Protein AF-G5DYT0-F1 (afdb_monomer)

Radius of gyration: 13.74 Å; Cα contacts (8 Å, |Δi|>4): 50; chains: 1; bounding box: 29×23×33 Å

InterPro domains:
  IPR016137 RGS domain [PF00615] (5-74)
  IPR016137 RGS domain [PR01301] (2-23)
  IPR016137 RGS domain [PR01301] (24-42)
  IPR016137 RGS domain [PR01301] (53-74)
  IPR016137 RGS domain [PS50132] (5-74)
  IPR016137 RGS domain [SM00315] (5-74)
  IPR024066 RGS, subdomain 1/3 [G3DSA:1.10.196.10] (1-30)
  IPR036305 RGS domain superfamily [SSF48097] (1-74)
  IPR044926 RGS, subdomain 2 [G3DSA:1.10.167.10] (31-74)

Solvent-accessible surface area (backbone atoms only — not comparable to full-atom values): 4324 Å² total; per-residue (Å²): 107,50,93,79,32,68,69,59,20,67,73,31,73,68,42,41,53,56,50,40,58,52,27,52,77,69,77,49,37,45,56,59,52,48,52,51,52,52,59,56,51,72,72,57,84,52,67,70,59,46,54,53,52,51,51,50,48,37,54,46,28,64,32,94,83,27,98,39,47,51,94,69,88,130

Secondary structure (DSSP, 8-state):
-GGG-HHHHHHSHHHHHHHHHHHHHTT-THHHHHHHHHHHHHT---HHHHHHHHHHHIIIIISTT-TT------

Foldseek 3Di:
DCVVDVVVLLVDPVSLVVVLVVCVVVVQNLVSVLVVLVVVLVPDDDPVVNVVSVVVSCQAAPDPPHPSHDDDDD

pLDDT: mean 95.15, std 4.02, range [68.38, 98.06]

Structure (mmCIF, N/CA/C/O backbone):
data_AF-G5DYT0-F1
#
_entry.id   AF-G5DYT0-F1
#
loop_
_atom_site.group_PDB
_atom_site.id
_atom_site.type_symbol
_atom_site.label_atom_id
_atom_site.label_alt_id
_atom_site.label_comp_id
_atom_site.label_asym_id
_atom_site.label_entity_id
_atom_site.label_seq_id
_atom_site.pdbx_PDB_ins_code
_atom_site.Cartn_x
_atom_site.Cartn_y
_atom_site.Cartn_z
_atom_site.occupancy
_atom_site.B_iso_or_equiv
_atom_site.auth_seq_id
_atom_site.auth_comp_id
_atom_site.auth_asym_id
_atom_site.auth_atom_id
_atom_site.pdbx_PDB_model_num
ATOM 1 N N . SER A 1 1 ? 4.648 12.066 -17.900 1.00 81.56 1 SER A N 1
ATOM 2 C CA . SER A 1 1 ? 4.522 10.596 -17.998 1.00 81.56 1 SER A CA 1
ATOM 3 C C . SER A 1 1 ? 4.747 9.975 -16.620 1.00 81.56 1 SER A C 1
ATOM 5 O O . SER A 1 1 ? 5.186 10.688 -15.721 1.00 81.56 1 SER A O 1
ATOM 7 N N . TRP A 1 2 ? 4.451 8.687 -16.418 1.00 91.25 2 TRP A N 1
ATOM 8 C CA . TRP A 1 2 ? 4.763 7.998 -15.152 1.00 91.25 2 TRP A CA 1
ATOM 9 C C . TRP A 1 2 ? 6.272 7.981 -14.870 1.00 91.25 2 TRP A C 1
ATOM 11 O O . TRP A 1 2 ? 6.694 8.357 -13.786 1.00 91.25 2 TRP A O 1
ATOM 21 N N . ALA A 1 3 ? 7.086 7.707 -15.893 1.00 91.81 3 ALA A N 1
ATOM 22 C CA . ALA A 1 3 ? 8.549 7.698 -15.790 1.00 91.81 3 ALA A CA 1
ATOM 23 C C . ALA A 1 3 ? 9.172 9.040 -15.350 1.00 91.81 3 ALA A C 1
ATOM 25 O O . ALA A 1 3 ? 10.291 9.065 -14.861 1.00 91.81 3 ALA A O 1
ATOM 26 N N . SER A 1 4 ? 8.463 10.164 -15.517 1.00 93.00 4 SER A N 1
ATOM 27 C CA . SER A 1 4 ? 8.976 11.488 -15.129 1.00 93.00 4 SER A CA 1
ATOM 28 C C . SER A 1 4 ? 8.738 11.855 -13.660 1.00 93.00 4 SER A C 1
ATOM 30 O O . SER A 1 4 ? 9.263 12.864 -13.205 1.00 93.00 4 SER A O 1
ATOM 32 N N . SER A 1 5 ? 7.869 11.133 -12.941 1.00 95.88 5 SER A N 1
ATOM 33 C CA . SER A 1 5 ? 7.536 11.453 -11.548 1.00 95.88 5 SER A CA 1
ATOM 34 C C . SER A 1 5 ? 6.785 10.305 -10.884 1.00 95.88 5 SER A C 1
ATOM 36 O O . SER A 1 5 ? 5.707 9.912 -11.343 1.00 95.88 5 SER A O 1
ATOM 38 N N . PHE A 1 6 ? 7.311 9.849 -9.749 1.00 94.19 6 PHE A N 1
ATOM 39 C CA . PHE A 1 6 ? 6.666 8.833 -8.925 1.00 94.19 6 PHE A CA 1
ATOM 40 C C . PHE A 1 6 ? 5.279 9.276 -8.441 1.00 94.19 6 PHE A C 1
ATOM 42 O O . PHE A 1 6 ? 4.323 8.513 -8.527 1.00 94.19 6 PHE A O 1
ATOM 49 N N . GLU A 1 7 ? 5.105 10.544 -8.059 1.00 94.62 7 GLU A N 1
ATOM 50 C CA . GLU A 1 7 ? 3.782 11.064 -7.688 1.00 94.62 7 GLU A CA 1
ATOM 51 C C . GLU A 1 7 ? 2.756 10.939 -8.820 1.00 94.62 7 GLU A C 1
ATOM 53 O O . GLU A 1 7 ? 1.587 10.635 -8.578 1.00 94.62 7 GLU A O 1
ATOM 58 N N . LYS A 1 8 ? 3.170 11.179 -10.073 1.00 94.75 8 LYS A N 1
ATOM 59 C CA . LYS A 1 8 ? 2.278 11.041 -11.236 1.00 94.75 8 LYS A CA 1
ATOM 60 C C . LYS A 1 8 ? 1.892 9.584 -11.478 1.00 94.75 8 LYS A C 1
ATOM 62 O O . LYS A 1 8 ? 0.773 9.335 -11.925 1.00 94.75 8 LYS A O 1
ATOM 67 N N . LEU A 1 9 ? 2.792 8.643 -11.192 1.00 96.25 9 LEU A N 1
ATOM 68 C CA . LEU A 1 9 ? 2.490 7.213 -11.190 1.00 96.25 9 LEU A CA 1
ATOM 69 C C . LEU A 1 9 ? 1.480 6.884 -10.080 1.00 96.25 9 LEU A C 1
ATOM 71 O O . LEU A 1 9 ? 0.435 6.307 -10.368 1.00 96.25 9 LEU A O 1
ATOM 75 N N . MET A 1 10 ? 1.733 7.332 -8.848 1.00 95.94 10 MET A N 1
ATOM 76 C CA . MET A 1 10 ? 0.906 7.012 -7.677 1.00 95.94 10 MET A CA 1
ATOM 77 C C . MET A 1 10 ? -0.492 7.638 -7.723 1.00 95.94 10 MET A C 1
ATOM 79 O O . MET A 1 10 ? -1.446 7.053 -7.212 1.00 95.94 10 MET A O 1
ATOM 83 N N . LYS A 1 11 ? -0.673 8.782 -8.393 1.00 93.25 11 LYS A N 1
ATOM 84 C CA . LYS A 1 11 ? -1.998 9.392 -8.619 1.00 93.25 11 LYS A CA 1
ATOM 85 C C . LYS A 1 11 ? -2.852 8.621 -9.636 1.00 93.25 11 LYS A C 1
ATOM 87 O O . LYS A 1 11 ? -4.075 8.740 -9.614 1.00 93.25 11 LYS A O 1
ATOM 92 N N . ASN A 1 12 ? -2.247 7.806 -10.503 1.00 94.75 12 ASN A N 1
ATOM 93 C CA . ASN A 1 12 ? -2.949 7.077 -11.557 1.00 94.75 12 ASN A CA 1
ATOM 94 C C . ASN A 1 12 ? -3.287 5.628 -11.128 1.00 94.75 12 ASN A C 1
ATOM 96 O O . ASN A 1 12 ? -2.369 4.875 -10.808 1.00 94.75 12 ASN A O 1
ATOM 100 N N . PRO A 1 13 ? -4.561 5.183 -11.173 1.00 94.88 13 PRO A N 1
ATOM 101 C CA . PRO A 1 13 ? -4.932 3.811 -10.807 1.00 94.88 13 PRO A CA 1
ATOM 102 C C . PRO A 1 13 ? -4.220 2.715 -11.614 1.00 94.88 13 PRO A C 1
ATOM 104 O O . PRO A 1 13 ? -3.778 1.726 -11.038 1.00 94.88 13 PRO A O 1
ATOM 107 N N . ALA A 1 14 ? -4.057 2.897 -12.928 1.00 95.94 14 ALA A N 1
ATOM 108 C CA . ALA A 1 14 ? -3.333 1.940 -13.766 1.00 95.94 14 ALA A CA 1
ATOM 109 C C . ALA A 1 14 ? -1.833 1.929 -13.434 1.00 95.94 14 ALA A C 1
ATOM 111 O O . ALA A 1 14 ? -1.230 0.862 -13.375 1.00 95.94 14 ALA A O 1
ATOM 112 N N . GLY A 1 15 ? -1.258 3.101 -13.141 1.00 95.94 15 GLY A N 1
ATOM 113 C CA . GLY A 1 15 ? 0.124 3.227 -12.673 1.00 95.94 15 GLY A CA 1
ATOM 114 C C . GLY A 1 15 ? 0.367 2.457 -11.374 1.00 95.94 15 GLY A C 1
ATOM 115 O O . GLY A 1 15 ? 1.332 1.703 -11.285 1.00 95.94 15 GLY A O 1
ATOM 116 N N . ARG A 1 16 ? -0.550 2.569 -10.402 1.00 97.19 16 ARG A N 1
ATOM 117 C CA . ARG A 1 16 ? -0.492 1.796 -9.151 1.00 97.19 16 ARG A CA 1
ATOM 118 C C . ARG A 1 16 ? -0.593 0.292 -9.383 1.00 97.19 16 ARG A C 1
ATOM 120 O O . ARG A 1 16 ? 0.155 -0.449 -8.763 1.00 97.19 16 ARG A O 1
ATOM 127 N N . ASN A 1 17 ? -1.467 -0.161 -10.281 1.00 96.75 17 ASN A N 1
ATOM 128 C CA . ASN A 1 17 ? -1.602 -1.591 -10.578 1.00 96.75 17 ASN A CA 1
ATOM 129 C C . ASN A 1 17 ? -0.329 -2.167 -11.210 1.00 96.75 17 ASN A C 1
ATOM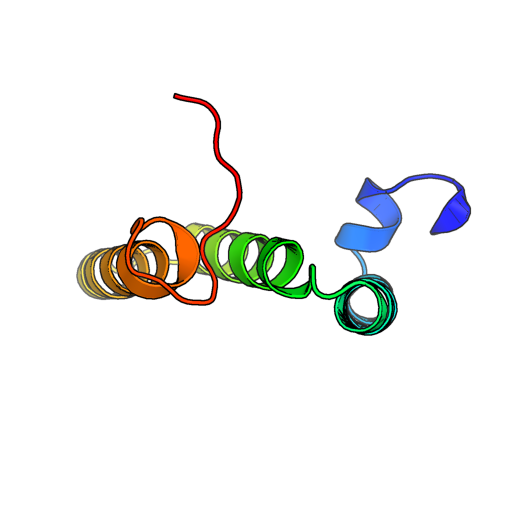 131 O O . ASN A 1 17 ? 0.149 -3.205 -10.770 1.00 96.75 17 ASN A O 1
ATOM 135 N N . VAL A 1 18 ? 0.255 -1.474 -12.193 1.00 96.94 18 VAL A N 1
ATOM 136 C CA . VAL A 1 18 ? 1.523 -1.902 -12.808 1.00 96.94 18 VAL A CA 1
ATOM 137 C C . VAL A 1 18 ? 2.654 -1.906 -11.780 1.00 96.94 18 VAL A C 1
ATOM 139 O O . VAL A 1 18 ? 3.441 -2.847 -11.733 1.00 96.94 18 VAL A O 1
ATOM 142 N N . PHE A 1 19 ? 2.721 -0.883 -10.926 1.00 97.00 19 PHE A N 1
ATOM 143 C CA . PHE A 1 19 ? 3.736 -0.806 -9.880 1.00 97.00 19 PHE A CA 1
ATOM 144 C C . PHE A 1 19 ? 3.559 -1.884 -8.807 1.00 97.00 19 PHE A C 1
ATOM 146 O O . PHE A 1 19 ? 4.542 -2.457 -8.358 1.00 97.00 19 PHE A O 1
ATOM 153 N N . ARG A 1 20 ? 2.318 -2.233 -8.453 1.00 97.12 20 ARG A N 1
ATOM 154 C CA . ARG A 1 20 ? 2.033 -3.359 -7.561 1.00 97.12 20 ARG A CA 1
ATOM 155 C C . ARG A 1 20 ? 2.542 -4.680 -8.132 1.00 97.12 20 ARG A C 1
ATOM 157 O O . ARG A 1 20 ? 3.199 -5.419 -7.411 1.00 97.12 20 ARG A O 1
ATOM 164 N N . GLU A 1 21 ? 2.264 -4.970 -9.404 1.00 97.50 21 GLU A N 1
ATOM 165 C CA . GLU A 1 21 ? 2.770 -6.198 -10.033 1.00 97.50 21 GLU A CA 1
ATOM 166 C C . GLU A 1 21 ? 4.301 -6.220 -10.060 1.00 97.50 21 GLU A C 1
ATOM 168 O O . GLU A 1 21 ? 4.893 -7.259 -9.794 1.00 97.50 21 GLU A O 1
ATOM 173 N N . PHE A 1 22 ? 4.947 -5.073 -10.296 1.00 97.06 22 PHE A N 1
ATOM 174 C CA . PHE A 1 22 ? 6.400 -4.949 -10.175 1.00 97.06 22 PHE A CA 1
ATOM 175 C C . PHE A 1 22 ? 6.893 -5.284 -8.754 1.00 97.06 22 PHE A C 1
ATOM 177 O O . PHE A 1 22 ? 7.727 -6.173 -8.602 1.00 97.06 22 PHE A O 1
ATOM 184 N N . LEU A 1 23 ? 6.327 -4.667 -7.712 1.00 97.44 23 LEU A N 1
ATOM 185 C CA . LEU A 1 23 ? 6.714 -4.927 -6.317 1.00 97.44 23 LEU A CA 1
ATOM 186 C C . LEU A 1 23 ? 6.492 -6.389 -5.905 1.00 97.44 23 LEU A C 1
ATOM 188 O O . LEU A 1 23 ? 7.275 -6.955 -5.147 1.00 97.44 23 LEU A O 1
ATOM 192 N N . ARG A 1 24 ? 5.464 -7.043 -6.453 1.00 96.56 24 ARG A N 1
ATOM 193 C CA . ARG A 1 24 ? 5.220 -8.470 -6.228 1.00 96.56 24 ARG A CA 1
ATOM 194 C C . ARG A 1 24 ? 6.346 -9.351 -6.777 1.00 96.56 24 ARG A C 1
ATOM 196 O O . ARG A 1 24 ? 6.626 -10.393 -6.191 1.00 96.56 24 ARG A O 1
ATOM 203 N N . THR A 1 25 ? 7.014 -8.946 -7.862 1.00 97.38 25 THR A N 1
ATOM 204 C CA . THR A 1 25 ? 8.195 -9.671 -8.374 1.00 97.38 25 THR A CA 1
ATOM 205 C C . THR A 1 25 ? 9.421 -9.541 -7.468 1.00 97.38 25 THR A C 1
ATOM 207 O O . THR A 1 25 ? 10.287 -10.412 -7.497 1.00 97.38 25 THR A O 1
ATOM 210 N N . GLU A 1 26 ? 9.463 -8.500 -6.635 1.00 97.31 26 GLU A N 1
ATOM 211 C CA . GLU A 1 26 ? 10.546 -8.219 -5.686 1.00 97.31 26 GLU A CA 1
ATOM 212 C C . GLU A 1 26 ? 10.165 -8.549 -4.233 1.00 97.31 26 GLU A C 1
ATOM 214 O O . GLU A 1 26 ? 10.915 -8.220 -3.320 1.00 97.31 26 GLU A O 1
ATOM 219 N N . TYR A 1 27 ? 9.023 -9.216 -4.014 1.00 94.25 27 TYR A N 1
ATOM 220 C CA . TYR A 1 27 ? 8.496 -9.557 -2.684 1.00 94.25 27 TYR A CA 1
ATOM 221 C C . TYR A 1 27 ? 8.358 -8.343 -1.749 1.00 94.25 27 TYR A C 1
ATOM 223 O O . TYR A 1 27 ? 8.616 -8.458 -0.557 1.00 94.25 27 TYR A O 1
ATOM 231 N N . SER A 1 28 ? 7.969 -7.190 -2.302 1.00 97.25 28 SER A N 1
ATOM 232 C CA . SER A 1 28 ? 7.848 -5.914 -1.584 1.00 97.25 28 SER A CA 1
ATOM 233 C C . SER A 1 28 ? 6.477 -5.240 -1.773 1.00 97.25 28 SER A C 1
ATOM 235 O O . SER A 1 28 ? 6.319 -4.018 -1.630 1.00 97.25 28 SER A O 1
ATOM 237 N N . GLU A 1 29 ? 5.458 -6.022 -2.159 1.00 97.19 29 GLU A N 1
ATOM 238 C CA . GLU A 1 29 ? 4.109 -5.519 -2.454 1.00 97.19 29 GLU A CA 1
ATOM 239 C C . GLU A 1 29 ? 3.375 -4.979 -1.219 1.00 97.19 29 GLU A C 1
ATOM 241 O O . GLU A 1 29 ? 2.472 -4.149 -1.353 1.00 97.19 29 GLU A O 1
ATOM 246 N N . GLU A 1 30 ? 3.779 -5.382 -0.017 1.00 97.19 30 GLU A N 1
ATOM 247 C CA . GLU A 1 30 ? 3.247 -4.875 1.245 1.00 97.19 30 GLU A CA 1
ATOM 248 C C . GLU A 1 30 ? 3.371 -3.350 1.357 1.00 97.19 30 GLU A C 1
ATOM 250 O O . GLU A 1 30 ? 2.450 -2.703 1.853 1.00 97.19 30 GLU A O 1
ATOM 255 N N . ASN A 1 31 ? 4.412 -2.747 0.772 1.00 97.06 31 ASN A N 1
ATOM 256 C CA . ASN A 1 31 ? 4.621 -1.297 0.802 1.00 97.06 31 ASN A CA 1
ATOM 257 C C . ASN A 1 31 ? 3.504 -0.517 0.092 1.00 97.06 31 ASN A C 1
ATOM 259 O O . ASN A 1 31 ? 2.983 0.472 0.619 1.00 97.06 31 ASN A O 1
ATOM 263 N N . ILE A 1 32 ? 3.097 -0.953 -1.108 1.00 97.31 32 ILE A N 1
ATOM 264 C CA . ILE A 1 32 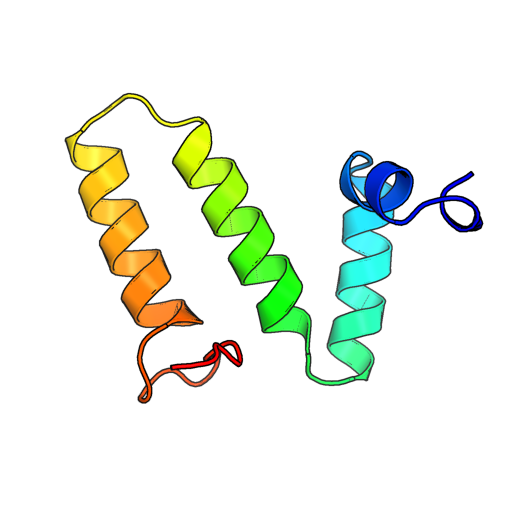? 2.012 -0.278 -1.835 1.00 97.31 32 ILE A CA 1
ATOM 265 C C . ILE A 1 32 ? 0.645 -0.607 -1.233 1.00 97.31 32 ILE A C 1
ATOM 267 O O . ILE A 1 32 ? -0.243 0.247 -1.241 1.00 97.31 32 ILE A O 1
ATOM 271 N N . LEU A 1 33 ? 0.466 -1.813 -0.687 1.00 97.25 33 LEU A N 1
ATOM 272 C CA . LEU A 1 33 ? -0.771 -2.204 -0.011 1.00 97.25 33 LEU A CA 1
ATOM 273 C C . LEU A 1 33 ? -0.994 -1.382 1.263 1.00 97.25 33 LEU A C 1
ATOM 275 O O . LEU A 1 33 ? -2.087 -0.846 1.453 1.00 97.25 33 LEU A O 1
ATOM 279 N N . PHE A 1 34 ? 0.051 -1.195 2.070 1.00 98.00 34 PHE A N 1
ATOM 280 C CA . PHE A 1 34 ? 0.036 -0.316 3.235 1.00 98.00 34 PHE A CA 1
ATOM 281 C C . PHE A 1 34 ? -0.280 1.134 2.851 1.00 98.00 34 PHE A C 1
ATOM 283 O O . PHE A 1 34 ? -1.162 1.761 3.445 1.00 98.00 34 PHE A O 1
ATOM 290 N N . TRP A 1 35 ? 0.382 1.659 1.813 1.00 97.12 35 TRP A N 1
ATOM 291 C CA . TRP A 1 35 ? 0.118 3.012 1.322 1.00 97.12 35 TRP A CA 1
ATOM 292 C C . TRP A 1 35 ? -1.344 3.186 0.886 1.00 97.12 35 TRP A C 1
ATOM 294 O O . TRP A 1 35 ? -1.991 4.160 1.269 1.00 97.12 35 TRP A O 1
ATOM 304 N N . LEU A 1 36 ? -1.896 2.224 0.137 1.00 96.62 36 LEU A N 1
ATOM 305 C CA . LEU A 1 36 ? -3.298 2.240 -0.291 1.00 96.62 36 LEU A CA 1
ATOM 306 C C . LEU A 1 36 ? -4.261 2.198 0.899 1.00 96.62 36 LEU A C 1
ATOM 308 O O . LEU A 1 36 ? -5.234 2.950 0.915 1.00 96.62 36 LEU A O 1
ATOM 312 N N . ALA A 1 37 ? -3.983 1.361 1.899 1.00 97.12 37 ALA A N 1
ATOM 313 C CA . ALA A 1 37 ? -4.799 1.282 3.105 1.00 97.12 37 ALA A CA 1
ATOM 314 C C . ALA A 1 37 ? -4.800 2.617 3.872 1.00 97.12 37 ALA A C 1
ATOM 316 O O . ALA A 1 37 ? -5.858 3.089 4.291 1.00 97.12 37 ALA A O 1
ATOM 317 N N . CYS A 1 38 ? -3.645 3.283 3.967 1.00 97.19 38 CYS A N 1
ATOM 318 C CA . CYS A 1 38 ? -3.538 4.625 4.538 1.00 97.19 38 CYS A CA 1
ATOM 319 C C . CYS A 1 38 ? -4.330 5.673 3.739 1.00 97.19 38 CYS A C 1
ATOM 321 O O . CYS A 1 38 ? -4.999 6.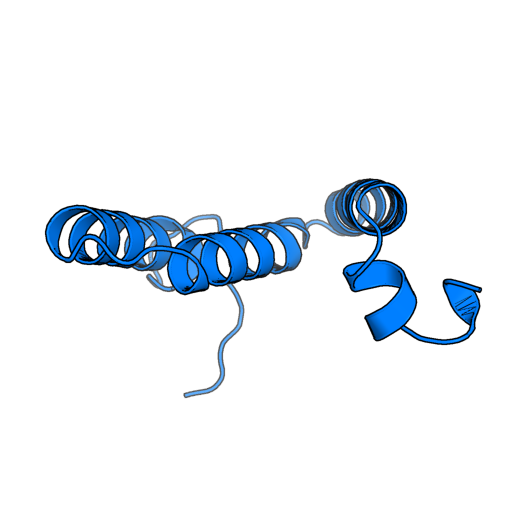520 4.329 1.00 97.19 38 CYS A O 1
ATOM 323 N N . GLU A 1 39 ? -4.278 5.637 2.405 1.00 95.75 39 GLU A N 1
ATOM 324 C CA . GLU A 1 39 ? -5.045 6.562 1.560 1.00 95.75 39 GLU A CA 1
ATOM 325 C C . GLU A 1 39 ? -6.561 6.366 1.697 1.00 95.75 39 GLU A C 1
ATOM 327 O O . GLU A 1 39 ? -7.309 7.341 1.643 1.00 95.75 39 GLU A O 1
ATOM 332 N N . GLU A 1 40 ? -7.025 5.133 1.906 1.00 94.88 40 GLU A N 1
ATOM 333 C CA . GLU A 1 40 ? -8.437 4.849 2.183 1.00 94.88 40 GLU A CA 1
ATOM 334 C C . GLU A 1 40 ? -8.851 5.266 3.599 1.00 94.88 40 GLU A C 1
ATOM 336 O O . GLU A 1 40 ? -9.950 5.792 3.781 1.00 94.88 40 GLU A O 1
ATOM 341 N N . LEU A 1 41 ? -7.975 5.100 4.597 1.00 96.62 41 LEU A N 1
ATOM 342 C CA . LEU A 1 41 ? -8.214 5.582 5.960 1.00 96.62 41 LEU A CA 1
ATOM 343 C C . LEU A 1 41 ? -8.395 7.108 5.991 1.00 96.62 41 LEU A C 1
ATOM 345 O O . LEU A 1 41 ? -9.324 7.602 6.623 1.00 96.62 41 LEU A O 1
ATOM 349 N N . LYS A 1 42 ? -7.556 7.859 5.262 1.00 95.12 42 LYS A N 1
ATOM 350 C CA . LYS A 1 42 ? -7.608 9.336 5.201 1.00 95.12 42 LYS A CA 1
ATOM 351 C C . LYS A 1 42 ? -8.915 9.895 4.630 1.00 95.12 42 LYS A C 1
ATOM 353 O O . LYS A 1 42 ? -9.236 11.052 4.888 1.00 95.12 42 LYS A O 1
ATOM 358 N N . LYS A 1 43 ? -9.636 9.114 3.821 1.00 94.38 43 LYS A N 1
ATOM 359 C CA . LYS A 1 43 ? -10.922 9.513 3.221 1.00 94.38 43 LYS A CA 1
ATOM 360 C C . LYS A 1 43 ? -12.110 9.250 4.141 1.00 94.38 43 LYS A C 1
ATOM 362 O O . LYS A 1 43 ? -13.217 9.677 3.826 1.00 94.38 43 LYS A O 1
ATOM 367 N N . ASP A 1 44 ? -11.908 8.505 5.223 1.00 92.25 44 ASP A N 1
ATOM 368 C CA . ASP A 1 44 ? -12.979 8.165 6.144 1.00 92.25 44 ASP A CA 1
ATOM 369 C C . ASP A 1 44 ? -13.254 9.316 7.123 1.00 92.25 44 ASP A C 1
ATOM 371 O O . ASP A 1 44 ? -12.364 10.065 7.527 1.00 92.25 44 ASP A O 1
ATOM 375 N N . HIS A 1 45 ? -14.517 9.452 7.509 1.00 92.75 45 HIS A N 1
ATOM 376 C CA . HIS A 1 45 ? -14.996 10.462 8.452 1.00 92.75 45 HIS A CA 1
ATOM 377 C C . HIS A 1 45 ? -15.786 9.837 9.609 1.00 92.75 45 HIS A C 1
ATOM 379 O O . HIS A 1 45 ? -16.088 10.513 10.594 1.00 92.75 45 H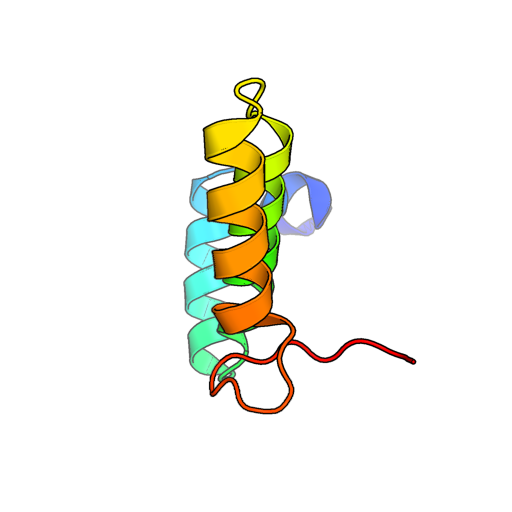IS A O 1
ATOM 385 N N . ALA A 1 46 ? -16.125 8.548 9.518 1.00 94.62 46 ALA A N 1
ATOM 386 C CA . ALA A 1 46 ? -16.869 7.845 10.546 1.00 94.62 46 ALA A CA 1
ATOM 387 C C . ALA A 1 46 ? -15.898 7.289 11.591 1.00 94.62 46 ALA A C 1
ATOM 389 O O . ALA A 1 46 ? -15.161 6.344 11.323 1.00 94.62 46 ALA A O 1
ATOM 390 N N . LYS A 1 47 ? -15.939 7.839 12.811 1.00 90.31 47 LYS A N 1
ATOM 391 C CA . LYS A 1 47 ? -15.016 7.474 13.902 1.00 90.31 47 LYS A CA 1
ATOM 392 C C . LYS A 1 47 ? -14.899 5.960 14.130 1.00 90.31 47 LYS A C 1
ATOM 394 O O . LYS A 1 47 ? -13.794 5.451 14.216 1.00 90.31 47 LYS A O 1
ATOM 399 N N . HIS A 1 48 ? -16.021 5.238 14.149 1.00 93.12 48 HIS A N 1
ATOM 400 C CA . HIS A 1 48 ? -16.010 3.780 14.317 1.00 93.12 48 HIS A CA 1
ATOM 401 C C . HIS A 1 48 ? -15.256 3.059 13.186 1.00 93.12 48 HIS A C 1
ATOM 403 O O . HIS A 1 48 ? -14.481 2.144 13.437 1.00 93.12 48 HIS A O 1
ATOM 409 N N . SER A 1 49 ? -15.469 3.486 11.940 1.00 93.88 49 SER A N 1
ATOM 410 C CA . SER A 1 49 ? -14.803 2.912 10.765 1.00 93.88 49 SER A CA 1
ATOM 411 C C . SER A 1 49 ? -13.304 3.237 10.750 1.00 93.88 49 SER A C 1
ATOM 413 O O . SER A 1 49 ? -12.486 2.383 10.419 1.00 93.88 49 SER A O 1
ATOM 415 N N . ILE A 1 50 ? -12.929 4.449 11.174 1.00 96.19 50 ILE A N 1
ATOM 416 C CA . ILE A 1 50 ? -11.529 4.856 11.362 1.00 96.19 50 ILE A CA 1
ATOM 417 C C . ILE A 1 50 ? -10.839 3.972 12.404 1.00 96.19 50 ILE A C 1
ATOM 419 O O . ILE A 1 50 ? -9.751 3.467 12.130 1.00 96.19 50 ILE A O 1
ATOM 423 N N . ASP A 1 51 ? -11.456 3.766 13.571 1.00 96.31 51 ASP A N 1
ATOM 424 C CA . ASP A 1 51 ? -10.875 2.959 14.652 1.00 96.31 51 ASP A CA 1
ATOM 425 C C . ASP A 1 51 ? -10.654 1.505 14.192 1.00 96.31 51 ASP A C 1
ATOM 427 O O . ASP A 1 51 ? -9.571 0.943 14.375 1.00 96.31 51 ASP A O 1
ATOM 431 N N . GLU A 1 52 ?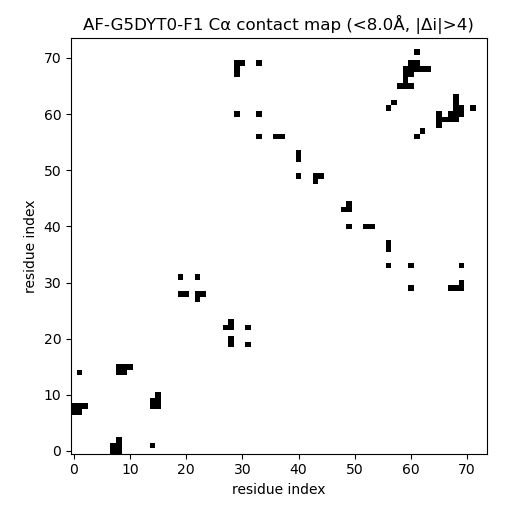 -11.644 0.916 13.514 1.00 96.38 52 GLU A N 1
ATOM 432 C CA . GLU A 1 52 ? -11.560 -0.442 12.970 1.00 96.38 52 GLU A CA 1
ATOM 433 C C . GLU A 1 52 ? -10.462 -0.575 11.904 1.00 96.38 52 GLU A C 1
ATOM 435 O O . GLU A 1 52 ? -9.595 -1.446 12.014 1.0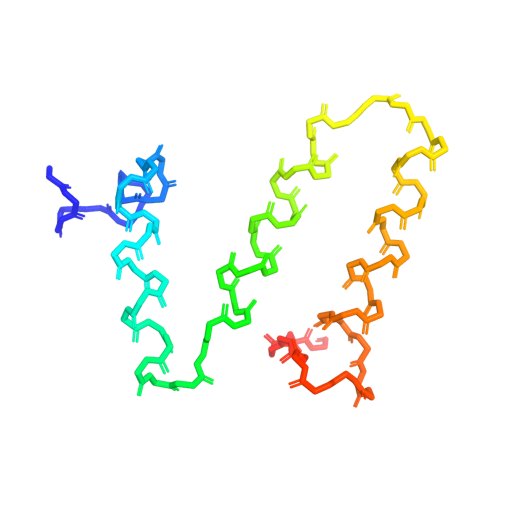0 96.38 52 GLU A O 1
ATOM 440 N N . LYS A 1 53 ? -10.438 0.323 10.911 1.00 96.62 53 LYS A N 1
ATOM 441 C CA . LYS A 1 53 ? -9.416 0.330 9.851 1.00 96.62 53 LYS A CA 1
ATOM 442 C C . LYS A 1 53 ? -8.016 0.574 10.400 1.00 96.62 53 LYS A C 1
ATOM 444 O O . LYS A 1 53 ? -7.070 -0.045 9.926 1.00 96.62 53 LYS A O 1
ATOM 449 N N . THR A 1 54 ? -7.871 1.445 11.397 1.00 97.12 54 THR A N 1
ATOM 450 C CA . THR A 1 54 ? -6.576 1.715 12.039 1.00 97.12 54 THR A CA 1
ATOM 451 C C . THR A 1 54 ? -6.044 0.460 12.719 1.00 97.12 54 THR A C 1
ATOM 453 O O . THR A 1 54 ? -4.879 0.112 12.527 1.00 97.12 54 THR A O 1
ATOM 456 N N . ARG A 1 55 ? -6.901 -0.265 13.453 1.00 97.56 55 ARG A N 1
ATOM 457 C CA . ARG A 1 55 ? -6.524 -1.543 14.070 1.00 97.56 55 ARG A CA 1
ATOM 458 C C . ARG A 1 55 ? -6.102 -2.568 13.017 1.00 97.56 55 ARG A C 1
ATOM 460 O O . ARG A 1 55 ? -5.062 -3.195 13.180 1.00 97.56 55 ARG A O 1
ATOM 467 N N . MET A 1 56 ? -6.861 -2.695 11.926 1.00 97.56 56 MET A N 1
ATOM 468 C CA . MET A 1 56 ? -6.517 -3.605 10.827 1.00 97.56 56 MET A CA 1
ATOM 469 C C . MET A 1 56 ? -5.181 -3.242 10.170 1.00 97.56 56 MET A C 1
ATOM 471 O O . MET A 1 56 ? -4.350 -4.115 9.961 1.00 97.56 56 MET A O 1
ATOM 475 N N . ILE A 1 57 ? -4.942 -1.958 9.882 1.00 98.06 57 ILE A N 1
ATOM 476 C CA . ILE A 1 57 ? -3.681 -1.491 9.288 1.00 98.06 57 ILE A CA 1
ATOM 477 C C . ILE A 1 57 ? -2.500 -1.787 10.214 1.00 98.06 57 ILE A C 1
ATOM 479 O O . ILE A 1 57 ? -1.442 -2.200 9.742 1.00 98.06 57 ILE A O 1
ATOM 483 N N 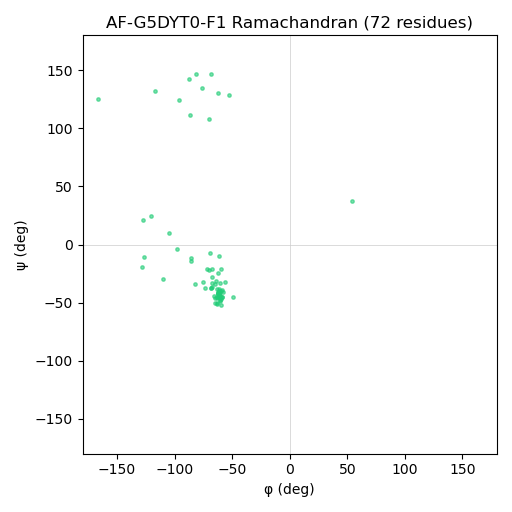. TYR A 1 58 ? -2.676 -1.595 11.523 1.00 97.75 58 TYR A N 1
ATOM 48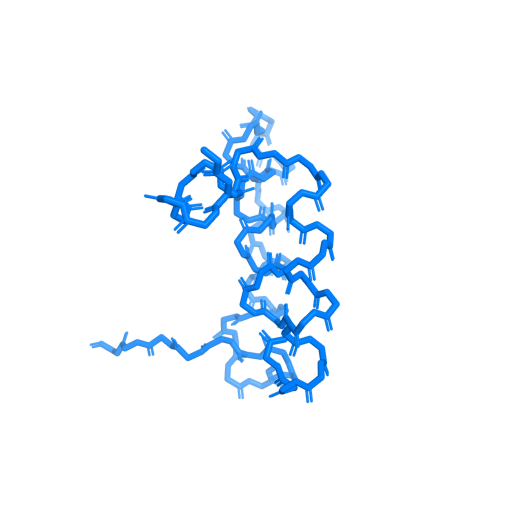4 C CA . TYR A 1 58 ? -1.643 -1.917 12.498 1.00 97.75 58 TYR A CA 1
ATOM 485 C C . TYR A 1 58 ? -1.322 -3.416 12.505 1.00 97.75 58 TYR A C 1
ATOM 487 O O . TYR A 1 58 ? -0.159 -3.792 12.380 1.00 97.75 58 TYR A O 1
ATOM 495 N N . GLU A 1 59 ? -2.346 -4.264 12.614 1.00 97.88 59 GLU A N 1
ATOM 496 C CA . GLU A 1 59 ? -2.188 -5.722 12.645 1.00 97.88 59 GLU A CA 1
ATOM 497 C C . GLU A 1 59 ? -1.565 -6.267 11.357 1.00 97.88 59 GLU A C 1
ATOM 499 O O . GLU A 1 59 ? -0.702 -7.138 11.434 1.00 97.88 59 GLU A O 1
ATOM 504 N N . ASP A 1 60 ? -1.952 -5.727 10.200 1.00 97.38 60 ASP A N 1
ATOM 505 C CA . ASP A 1 60 ? -1.486 -6.206 8.902 1.00 97.38 60 ASP A CA 1
ATOM 506 C C . ASP A 1 60 ? -0.113 -5.656 8.501 1.00 97.38 60 ASP A C 1
ATOM 508 O O .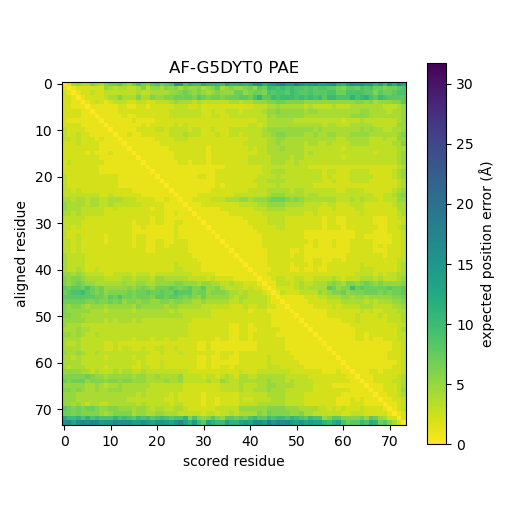 ASP A 1 60 ? 0.621 -6.376 7.838 1.00 97.38 60 ASP A O 1
ATOM 512 N N . TYR A 1 61 ? 0.262 -4.422 8.851 1.00 97.81 61 TYR A N 1
ATOM 513 C CA . TYR A 1 61 ? 1.455 -3.788 8.260 1.00 97.81 61 TYR A CA 1
ATOM 514 C C . TYR A 1 61 ? 2.455 -3.213 9.269 1.00 97.81 61 TYR A C 1
ATOM 516 O O . TYR A 1 61 ? 3.598 -2.988 8.896 1.00 97.81 61 TYR A O 1
ATOM 524 N N . VAL A 1 62 ? 2.068 -2.960 10.524 1.00 96.81 62 VAL A N 1
ATOM 525 C CA . VAL A 1 62 ? 2.944 -2.289 11.514 1.00 96.81 62 VAL A CA 1
ATOM 526 C C . VAL A 1 62 ? 3.405 -3.235 12.622 1.00 96.81 62 VAL A C 1
ATOM 528 O O . VAL A 1 62 ? 4.471 -3.054 13.198 1.00 96.81 62 VAL A O 1
ATOM 531 N N . SER A 1 63 ? 2.595 -4.235 12.961 1.00 96.50 63 SER A N 1
ATOM 532 C CA . SER A 1 63 ? 2.947 -5.234 13.964 1.00 96.50 63 SER A CA 1
ATOM 533 C C . SER A 1 63 ? 4.177 -6.037 13.532 1.00 96.50 63 SER A C 1
ATOM 535 O O . SER A 1 63 ? 4.163 -6.641 12.463 1.00 96.50 63 SER A O 1
ATOM 537 N N . ILE A 1 64 ? 5.163 -6.162 14.425 1.00 94.56 64 ILE A N 1
ATOM 538 C CA . ILE A 1 64 ? 6.373 -6.996 14.245 1.00 94.56 64 ILE A CA 1
ATOM 539 C C . ILE A 1 64 ? 6.082 -8.498 14.084 1.00 94.56 64 ILE A C 1
ATOM 541 O O . ILE A 1 64 ? 6.972 -9.310 13.850 1.00 94.56 64 ILE A O 1
ATOM 545 N N . LEU A 1 65 ? 4.833 -8.901 14.325 1.00 95.56 65 LEU A N 1
ATOM 546 C CA . LEU A 1 65 ? 4.368 -10.275 14.151 1.00 95.56 65 LEU A CA 1
ATOM 547 C C . LEU A 1 65 ? 3.665 -10.474 12.803 1.00 95.56 65 LEU A C 1
ATOM 549 O O . LEU A 1 65 ? 3.243 -11.592 12.499 1.00 95.56 65 LEU A O 1
ATOM 553 N N . SER A 1 66 ? 3.485 -9.409 12.019 1.00 95.94 66 SER A N 1
ATOM 554 C CA . SER A 1 66 ? 2.798 -9.495 10.740 1.00 95.94 66 SER A CA 1
ATOM 555 C C . SER A 1 66 ? 3.699 -10.112 9.669 1.00 95.94 66 SER A C 1
ATOM 557 O O . SER A 1 66 ? 4.830 -9.669 9.485 1.00 95.94 66 SER A O 1
ATOM 559 N N . PRO A 1 67 ? 3.192 -11.056 8.856 1.00 93.62 67 PRO A N 1
ATOM 560 C CA . PRO A 1 67 ? 3.906 -11.525 7.670 1.00 93.62 67 PRO A CA 1
ATOM 561 C C . PRO A 1 67 ? 3.993 -10.469 6.551 1.00 93.62 67 PRO A C 1
ATOM 563 O O . PRO A 1 67 ? 4.633 -10.731 5.537 1.00 93.62 67 PRO A O 1
ATOM 566 N N . LYS A 1 68 ? 3.314 -9.321 6.692 1.00 95.31 68 LYS A N 1
ATOM 567 C CA . LYS A 1 68 ? 3.329 -8.190 5.747 1.00 95.31 68 LYS A CA 1
ATOM 568 C C . LYS A 1 68 ? 3.839 -6.901 6.404 1.00 95.31 68 LYS A C 1
ATOM 570 O O . LYS A 1 68 ? 3.452 -5.808 5.992 1.00 95.31 68 LYS A O 1
ATOM 575 N N . GLU A 1 69 ? 4.638 -7.031 7.461 1.00 96.25 69 GLU A N 1
ATOM 576 C CA . GLU A 1 69 ? 5.265 -5.894 8.133 1.00 96.25 69 GLU A CA 1
ATOM 577 C C . GLU A 1 69 ? 6.022 -5.018 7.122 1.00 96.25 69 GLU A C 1
ATOM 579 O O . GLU A 1 69 ? 6.835 -5.513 6.340 1.00 96.25 69 GLU A O 1
ATOM 584 N N . VAL A 1 70 ? 5.748 -3.711 7.136 1.00 96.75 70 VAL A N 1
ATOM 585 C CA . VAL A 1 70 ? 6.531 -2.727 6.383 1.00 96.75 70 VAL A CA 1
ATOM 586 C C . VAL A 1 70 ? 7.721 -2.260 7.218 1.00 96.75 70 VAL A C 1
ATOM 588 O O . VAL A 1 70 ? 7.605 -2.042 8.422 1.00 96.75 70 VAL A O 1
ATOM 591 N N . SER A 1 71 ? 8.869 -2.046 6.574 1.00 94.56 71 SER A N 1
ATOM 592 C CA . SER A 1 71 ? 10.063 -1.532 7.253 1.00 94.56 71 SER A CA 1
ATOM 593 C C . SER A 1 71 ? 9.862 -0.066 7.654 1.00 94.56 71 SER A C 1
ATOM 595 O O . SER A 1 71 ? 9.875 0.820 6.798 1.00 94.56 71 SER A O 1
ATOM 597 N N . LEU A 1 72 ? 9.696 0.195 8.952 1.00 92.19 72 LEU A N 1
ATOM 598 C CA . LEU A 1 72 ? 9.595 1.537 9.532 1.00 92.19 72 LEU A CA 1
ATOM 599 C C . LEU A 1 72 ? 10.771 1.778 10.483 1.00 92.19 72 LEU A C 1
ATOM 601 O O . LEU A 1 72 ? 11.066 0.939 11.333 1.00 92.19 72 LEU A O 1
ATOM 605 N N . ASP A 1 73 ? 11.430 2.928 10.350 1.00 88.69 73 ASP A N 1
ATOM 606 C CA . ASP A 1 73 ? 12.468 3.341 11.295 1.00 88.69 73 ASP A CA 1
ATOM 607 C C . ASP A 1 73 ? 11.855 3.655 12.674 1.00 88.69 73 ASP A C 1
ATOM 609 O O . ASP A 1 73 ? 10.719 4.132 12.769 1.00 88.69 73 ASP A O 1
ATOM 613 N N . SER A 1 74 ? 12.616 3.365 13.736 1.00 68.38 74 SER A N 1
ATOM 614 C CA . SER A 1 74 ? 12.244 3.616 15.142 1.00 68.38 74 SER A CA 1
ATOM 615 C C . SER A 1 74 ? 12.462 5.063 15.577 1.00 68.38 74 SER A C 1
ATOM 617 O O . SER A 1 74 ? 13.454 5.675 15.121 1.00 68.38 74 SER A O 1
#

Sequence (74 aa):
SWASSFEKLMKNPAGRNVFREFLRTEYSEENILFWLACEELKKDHAKHSIDEKTRMIYEDYVSILSPKEVSLDS

Mean predicted aligned error: 3.09 Å

Organism: NCBI:txid8362

Nearest PDB structures (foldseek):
  6am3-assembly2_A  TM=9.798E-01  e=1.468E-08  Homo sapiens
  2ihb-assembly1_B  TM=9.915E-01  e=2.460E-06  Homo sapiens
  2af0-assembly1_A  TM=9.547E-01  e=3.389E-06  Homo sapiens
  2ihd-assembly1_A  TM=9.758E-01  e=4.106E-06  Homo sapiens
  3c7l-assembly1_A  TM=9.421E-01  e=1.386E-05  Mus musculus